Protein AF-A0A093XAK4-F1 (afdb_monomer_lite)

Sequence (159 aa):
VSFQQSARGSALQSGFQILASDLEFTTIYYQFSNESIVIDRSNSSAAARTTSGIDSYPESGRLRLFDVQEQCNQKYDGDGEIDHDNENKQIETLDLTIVVDNSVLEVFANSRFGVSTWVRPWYANSTEIRFFQNGDGEVTFRNIHVHDGLYDAYPARDR

Radius of gyration: 19.13 Å; chains: 1; bounding box: 37×38×57 Å

Organism: NCBI:txid1077442

InterPro domains:
  IPR013189 Glycosyl hydrolase family 32, C-terminal [PF08244] (6-148)
  IPR013320 Concanavalin A-like lectin/glucanase domain superfamily [SSF49899] (9-147)

pLDDT: mean 91.77, std 14.22, range [46.59, 98.88]

Secondary structure (DSSP, 8-state):
-EE-GGGGGS--EEEEEEEE-SS--EEEEEETTTTEEEEE-TTS-SGGGT-TT-----EEEE-PPPEEEGGGGS---S-----TT---EEEPP--EEEEEETTEEEEEETTTEEEEEE----STTTTEEEEEE-SSS-EE--S-----S---S-TTS--

Structure (mmCIF, N/CA/C/O backbone):
data_AF-A0A093XAK4-F1
#
_entry.id   AF-A0A093XAK4-F1
#
loop_
_atom_site.group_PDB
_atom_site.id
_atom_site.type_symbol
_atom_site.label_atom_id
_atom_site.label_alt_id
_atom_site.label_comp_id
_atom_site.label_asym_id
_atom_site.label_entity_id
_atom_site.label_seq_id
_atom_site.pdbx_PDB_ins_code
_atom_site.Cartn_x
_atom_site.Cartn_y
_atom_site.Cartn_z
_atom_site.occupancy
_atom_site.B_iso_or_equiv
_atom_site.auth_seq_id
_atom_site.auth_comp_id
_atom_site.auth_asym_id
_atom_site.auth_atom_id
_atom_site.pdbx_PDB_model_num
ATOM 1 N N . VAL A 1 1 ? -0.927 -3.887 11.839 1.00 92.56 1 VAL A N 1
ATOM 2 C CA . VAL A 1 1 ? -1.004 -2.445 12.174 1.00 92.56 1 VAL A CA 1
ATOM 3 C C . VAL A 1 1 ? -2.157 -2.239 13.141 1.00 92.56 1 VAL A C 1
ATOM 5 O O . VAL A 1 1 ? -3.244 -2.731 12.871 1.00 92.56 1 VAL A O 1
ATOM 8 N N . SER A 1 2 ? -1.926 -1.580 14.272 1.00 95.62 2 SER A N 1
ATOM 9 C CA . SER A 1 2 ? -2.959 -1.338 15.291 1.00 95.62 2 SER A CA 1
ATOM 10 C C . SER A 1 2 ? -3.171 0.162 15.489 1.00 95.62 2 SER A C 1
ATOM 12 O O . SER A 1 2 ? -2.224 0.941 15.368 1.00 95.62 2 SER A O 1
ATOM 14 N N . PHE A 1 3 ? -4.404 0.547 15.807 1.00 95.69 3 PHE A N 1
ATOM 15 C CA . PHE A 1 3 ? -4.848 1.936 15.903 1.00 95.69 3 PHE A CA 1
ATOM 16 C C . PHE A 1 3 ? -5.529 2.190 17.249 1.00 95.69 3 PHE A C 1
ATOM 18 O O . PHE A 1 3 ? -6.166 1.291 17.799 1.00 95.69 3 PHE A O 1
ATOM 25 N N . GLN A 1 4 ? -5.424 3.414 17.765 1.00 93.25 4 GLN A N 1
ATOM 26 C CA . GLN A 1 4 ? -6.197 3.846 18.933 1.00 93.25 4 GLN A CA 1
ATOM 27 C C . GLN A 1 4 ? -7.656 4.126 18.552 1.00 93.25 4 GLN A C 1
ATOM 29 O O . GLN A 1 4 ? -7.936 4.520 17.421 1.00 93.25 4 GLN A O 1
ATOM 34 N N . GLN A 1 5 ? -8.586 4.005 19.506 1.00 91.50 5 GLN A N 1
ATOM 35 C CA . GLN A 1 5 ? -10.018 4.245 19.260 1.00 91.50 5 GLN A CA 1
ATOM 36 C C . GLN A 1 5 ? -10.307 5.655 18.709 1.00 91.50 5 GLN A C 1
ATOM 38 O O . GLN A 1 5 ? -11.229 5.843 17.915 1.00 91.50 5 GLN A O 1
ATOM 43 N N . SER A 1 6 ? -9.478 6.636 19.080 1.00 91.94 6 SER A N 1
ATOM 44 C CA . SER A 1 6 ? -9.522 8.019 18.591 1.00 91.94 6 SER A CA 1
ATOM 45 C C . SER A 1 6 ? -9.366 8.144 17.068 1.00 91.94 6 SER A C 1
ATOM 47 O O . SER A 1 6 ? -9.826 9.130 16.497 1.00 91.94 6 SER A O 1
ATOM 49 N N . ALA A 1 7 ? -8.800 7.139 16.389 1.00 94.38 7 ALA A N 1
ATOM 50 C CA . ALA A 1 7 ? -8.613 7.146 14.940 1.00 94.38 7 ALA A CA 1
ATOM 51 C C . ALA A 1 7 ? -9.932 7.102 14.142 1.00 94.38 7 ALA A C 1
ATOM 53 O O . ALA A 1 7 ? -9.974 7.567 13.006 1.00 94.38 7 ALA A O 1
ATOM 54 N N . ARG A 1 8 ? -11.032 6.590 14.722 1.00 91.62 8 ARG A N 1
ATOM 55 C CA . ARG A 1 8 ? -12.334 6.398 14.039 1.00 91.62 8 ARG A CA 1
ATOM 56 C C . ARG A 1 8 ? -12.893 7.653 13.368 1.00 91.62 8 ARG A C 1
ATOM 58 O O . ARG A 1 8 ? -13.575 7.541 12.355 1.00 91.62 8 ARG A O 1
ATOM 65 N N . GLY A 1 9 ? -12.645 8.819 13.955 1.00 89.94 9 GLY A N 1
ATOM 66 C CA . GLY A 1 9 ? -13.136 10.109 13.466 1.00 89.94 9 GLY A CA 1
ATOM 67 C C . GLY A 1 9 ? -12.038 11.021 12.930 1.00 89.94 9 GLY A C 1
ATOM 68 O O . GLY A 1 9 ? -12.294 12.207 12.733 1.00 89.94 9 GLY A O 1
ATOM 69 N N . SER A 1 10 ? -10.821 10.506 12.756 1.00 94.25 10 SER A N 1
ATOM 70 C CA . SER A 1 10 ? -9.660 11.309 12.392 1.00 94.25 10 SER A CA 1
ATOM 71 C C . SER A 1 10 ? -9.351 11.218 10.890 1.00 94.25 10 SER A C 1
ATOM 73 O O . SER A 1 10 ? -9.931 10.419 10.148 1.00 94.25 10 SER A O 1
ATOM 75 N N . ALA A 1 11 ? -8.435 12.064 10.424 1.00 95.81 11 ALA A N 1
ATOM 76 C CA . ALA A 1 11 ? -7.891 12.024 9.072 1.00 95.81 11 ALA A CA 1
ATOM 77 C C . ALA A 1 11 ? -6.657 11.104 8.980 1.00 95.81 11 ALA A C 1
ATOM 79 O O . ALA A 1 11 ? -5.864 11.247 8.048 1.00 95.81 11 ALA A O 1
ATOM 80 N N . LEU A 1 12 ? -6.478 10.178 9.933 1.00 97.38 12 LEU A N 1
ATOM 81 C CA . LEU A 1 12 ? -5.304 9.317 10.033 1.00 97.38 12 LEU A CA 1
ATOM 82 C C . LEU A 1 12 ? -5.169 8.493 8.759 1.00 97.38 12 LEU A C 1
ATOM 84 O O . LEU A 1 12 ? -6.083 7.764 8.359 1.00 97.38 12 LEU A O 1
ATOM 88 N N . GLN A 1 13 ? -3.987 8.598 8.165 1.00 98.38 13 GLN A N 1
ATOM 89 C CA . GLN A 1 13 ? -3.533 7.756 7.077 1.00 98.38 13 GLN A CA 1
ATOM 90 C C . GLN A 1 13 ? -2.237 7.096 7.512 1.00 98.38 13 GLN A C 1
ATOM 92 O O . GLN A 1 13 ? -1.295 7.774 7.929 1.00 98.38 13 GLN A O 1
ATOM 97 N N . SER A 1 14 ? -2.184 5.770 7.429 1.00 98.62 14 SER A N 1
ATOM 98 C CA . SER A 1 14 ? -0.975 5.040 7.789 1.00 98.62 14 SER A CA 1
ATOM 99 C C . SER A 1 14 ? -0.805 3.744 7.013 1.00 98.62 14 SER A C 1
ATOM 101 O O . SER A 1 14 ? -1.774 3.051 6.700 1.00 98.62 14 SER A O 1
ATOM 103 N N . GLY A 1 15 ? 0.449 3.428 6.707 1.00 98.69 15 GLY A N 1
ATOM 104 C CA . GLY A 1 15 ? 0.855 2.234 5.987 1.00 98.69 15 GLY A CA 1
ATOM 105 C C . GLY A 1 15 ? 2.320 2.327 5.586 1.00 98.69 15 GLY A C 1
ATOM 106 O O . GLY A 1 15 ? 3.177 2.594 6.430 1.00 98.69 15 GLY A O 1
ATOM 107 N N . PHE A 1 16 ? 2.607 2.117 4.305 1.00 98.81 16 PHE A N 1
ATOM 108 C CA . PHE A 1 16 ? 3.964 2.012 3.781 1.00 98.81 16 PHE A CA 1
ATOM 109 C C . PHE A 1 16 ? 4.114 2.748 2.454 1.00 98.81 16 PHE A C 1
ATOM 111 O O . PHE A 1 16 ? 3.186 2.800 1.650 1.00 98.81 16 PHE A O 1
ATOM 118 N N . GLN A 1 17 ? 5.313 3.257 2.196 1.00 98.81 17 GLN A N 1
ATOM 119 C CA . GLN A 1 17 ? 5.766 3.536 0.840 1.00 98.81 17 GLN A CA 1
ATOM 120 C C . GLN A 1 17 ? 6.601 2.358 0.354 1.00 98.81 17 GLN A C 1
ATOM 122 O O . GLN A 1 17 ? 7.449 1.861 1.094 1.00 98.81 17 GLN A O 1
ATOM 127 N N . ILE A 1 18 ? 6.361 1.925 -0.876 1.00 98.75 18 ILE A N 1
ATOM 128 C CA . ILE A 1 18 ? 7.105 0.858 -1.548 1.00 98.75 18 ILE A CA 1
ATOM 129 C C . ILE A 1 18 ? 7.621 1.352 -2.894 1.00 98.75 18 ILE A C 1
ATOM 131 O O . ILE A 1 18 ? 7.141 2.370 -3.409 1.00 98.75 18 ILE A O 1
ATOM 135 N N . LEU A 1 19 ? 8.551 0.592 -3.478 1.00 98.50 19 LEU A N 1
ATOM 136 C CA . LEU A 1 19 ? 9.176 0.916 -4.763 1.00 98.50 19 LEU A CA 1
ATOM 137 C C . LEU A 1 19 ? 9.679 2.365 -4.762 1.00 98.50 19 LEU A C 1
ATOM 139 O O . LEU A 1 19 ? 9.433 3.134 -5.690 1.00 98.50 19 LEU A O 1
ATOM 143 N N . ALA A 1 20 ? 10.278 2.757 -3.635 1.00 98.69 20 ALA A N 1
ATOM 144 C CA . ALA A 1 20 ? 10.608 4.137 -3.358 1.00 98.69 20 ALA A CA 1
ATOM 145 C C . ALA A 1 20 ? 12.064 4.449 -3.719 1.00 98.69 20 ALA A C 1
ATOM 147 O O . ALA A 1 20 ? 12.961 3.622 -3.574 1.00 98.69 20 ALA A O 1
ATOM 148 N N . SER A 1 21 ? 12.275 5.673 -4.176 1.00 98.44 21 SER A N 1
ATOM 149 C CA . SER A 1 21 ? 13.555 6.350 -4.337 1.00 98.44 21 SER A CA 1
ATOM 150 C C . SER A 1 21 ? 13.342 7.842 -4.046 1.00 98.44 21 SER A C 1
ATOM 152 O O . SER A 1 21 ? 12.338 8.236 -3.440 1.00 98.44 21 SER A O 1
ATOM 154 N N . ASP A 1 22 ? 14.274 8.697 -4.460 1.00 97.56 22 ASP A N 1
ATOM 155 C CA . ASP A 1 22 ? 14.081 10.151 -4.423 1.00 97.56 22 ASP A CA 1
ATOM 156 C C . ASP A 1 22 ? 13.064 10.638 -5.468 1.00 97.56 22 ASP A C 1
ATOM 158 O O . ASP A 1 22 ? 12.491 11.719 -5.327 1.00 97.56 22 ASP A O 1
ATOM 162 N N . LEU A 1 23 ? 12.849 9.866 -6.541 1.00 97.81 23 LEU A N 1
ATOM 163 C CA . LEU A 1 23 ? 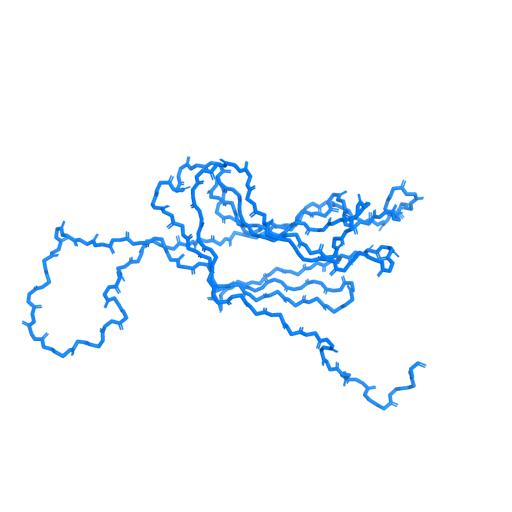12.084 10.302 -7.715 1.00 97.81 23 LEU A CA 1
ATOM 164 C C . LEU A 1 23 ? 10.755 9.572 -7.900 1.00 97.81 23 LEU A C 1
ATOM 166 O O . LEU A 1 23 ? 9.908 10.069 -8.644 1.00 97.81 23 LEU A O 1
ATOM 170 N N . GLU A 1 24 ? 10.584 8.413 -7.269 1.00 98.56 24 GLU A N 1
ATOM 171 C CA . GLU A 1 24 ? 9.398 7.565 -7.393 1.00 98.56 24 GLU A CA 1
ATOM 172 C C . GLU A 1 24 ? 9.041 6.968 -6.033 1.00 98.56 24 GLU A C 1
ATOM 174 O O . GLU A 1 24 ? 9.917 6.745 -5.203 1.00 98.56 24 GLU A O 1
ATOM 179 N N . PHE A 1 25 ? 7.757 6.728 -5.795 1.00 98.75 25 PHE A N 1
ATOM 180 C CA . PHE A 1 25 ? 7.259 5.896 -4.700 1.00 98.75 25 PHE A CA 1
ATOM 181 C C . PHE A 1 25 ? 5.782 5.575 -4.928 1.00 98.75 25 PHE A C 1
ATOM 183 O O . PHE A 1 25 ? 5.043 6.361 -5.519 1.00 98.75 25 PHE A O 1
ATOM 190 N N . THR A 1 26 ? 5.330 4.442 -4.398 1.00 98.88 26 THR A N 1
ATOM 191 C CA . THR A 1 26 ? 3.902 4.114 -4.286 1.00 98.88 26 THR A CA 1
ATOM 192 C C . THR A 1 26 ? 3.525 4.089 -2.815 1.00 98.88 26 THR A C 1
ATOM 194 O O . THR A 1 26 ? 4.189 3.403 -2.040 1.00 98.88 26 THR A O 1
ATOM 197 N N . THR A 1 27 ? 2.470 4.800 -2.417 1.00 98.88 27 THR A N 1
ATOM 198 C CA . THR A 1 27 ? 2.027 4.806 -1.012 1.00 98.88 27 THR A CA 1
ATOM 199 C C . THR A 1 27 ? 0.807 3.908 -0.852 1.00 98.88 27 THR A C 1
ATOM 201 O O . THR A 1 27 ? -0.216 4.131 -1.493 1.00 98.88 27 THR A O 1
ATOM 204 N N . ILE A 1 28 ? 0.902 2.910 0.022 1.00 98.88 28 ILE A N 1
ATOM 205 C CA . ILE A 1 28 ? -0.191 2.013 0.400 1.00 98.88 28 ILE A CA 1
ATOM 206 C C . ILE A 1 28 ? -0.574 2.348 1.834 1.00 98.88 28 ILE A C 1
ATOM 208 O O . ILE A 1 28 ? 0.254 2.216 2.735 1.00 98.88 28 ILE A O 1
ATOM 212 N N . TYR A 1 29 ? -1.808 2.779 2.071 1.00 98.81 29 TYR A N 1
ATOM 213 C CA . TYR A 1 29 ? -2.237 3.181 3.408 1.00 98.81 29 TYR A CA 1
ATOM 214 C C . TYR A 1 29 ? -3.705 2.880 3.670 1.00 98.81 29 TYR A C 1
ATOM 216 O O . TYR A 1 29 ? -4.532 2.840 2.762 1.00 98.81 29 TYR A O 1
ATOM 224 N N . TYR A 1 30 ? -4.028 2.684 4.942 1.00 98.75 30 TYR A N 1
ATOM 225 C CA . TYR A 1 30 ? -5.399 2.681 5.423 1.00 98.75 30 TYR A CA 1
ATOM 226 C C . TYR A 1 30 ? -5.802 4.098 5.822 1.00 98.75 30 TYR A C 1
ATOM 228 O O . TYR A 1 30 ? -4.999 4.807 6.434 1.00 98.75 30 TYR A O 1
ATOM 236 N N . GLN A 1 31 ? -7.035 4.497 5.510 1.00 97.81 31 GLN A N 1
ATOM 237 C CA . GLN A 1 31 ? -7.604 5.768 5.950 1.00 97.81 31 GLN A CA 1
ATOM 238 C C . GLN A 1 31 ? -8.972 5.583 6.611 1.00 97.81 31 GLN A C 1
ATOM 240 O O . GLN A 1 31 ? -9.855 4.904 6.079 1.00 97.81 31 GLN A O 1
ATOM 245 N N . PHE A 1 32 ? -9.160 6.215 7.772 1.00 97.00 32 PHE A N 1
ATOM 246 C CA . PHE A 1 32 ? -1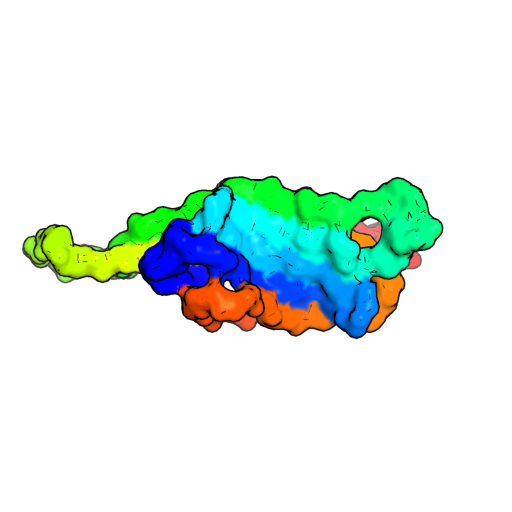0.400 6.094 8.545 1.00 97.00 32 PHE A CA 1
ATOM 247 C C . PHE A 1 32 ? -11.556 6.919 7.976 1.00 97.00 32 PHE A C 1
ATOM 249 O O . PHE A 1 32 ? -12.699 6.475 8.048 1.00 97.00 32 PHE A O 1
ATOM 256 N N . SER A 1 33 ? -11.268 8.059 7.343 1.00 95.50 33 SER A N 1
ATOM 257 C CA . SER A 1 33 ? -12.274 9.005 6.831 1.00 95.50 33 SER A CA 1
ATOM 258 C C . SER A 1 33 ? -13.312 8.383 5.887 1.00 95.50 33 SER A C 1
ATOM 260 O O . SER A 1 33 ? -14.449 8.850 5.826 1.00 95.50 33 SER A O 1
ATOM 262 N N . ASN A 1 34 ? -12.948 7.323 5.160 1.00 96.62 34 AS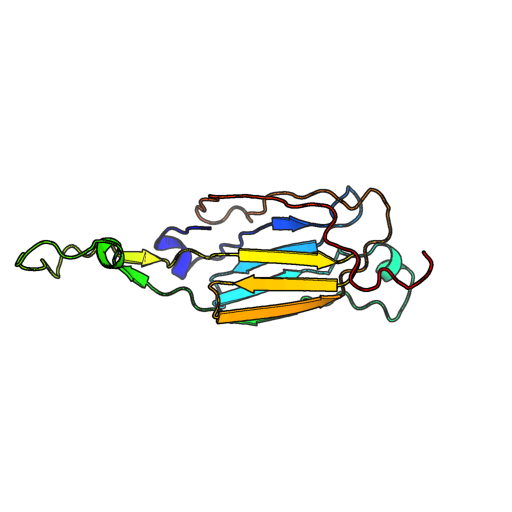N A N 1
ATOM 263 C CA . ASN A 1 34 ? -13.867 6.549 4.325 1.00 96.62 34 ASN A CA 1
ATOM 264 C C . ASN A 1 34 ? -13.646 5.027 4.422 1.00 96.62 34 ASN A C 1
ATOM 266 O O . ASN A 1 34 ? -14.055 4.298 3.514 1.00 96.62 34 ASN A O 1
ATOM 270 N N . GLU A 1 35 ? -12.991 4.569 5.494 1.00 98.12 35 GLU A N 1
ATOM 271 C CA . GLU A 1 35 ? -12.739 3.153 5.801 1.00 98.12 35 GLU A CA 1
ATOM 272 C C . GLU A 1 35 ? -12.188 2.367 4.600 1.00 98.12 35 GLU A C 1
ATOM 274 O O . GLU A 1 35 ? -12.819 1.427 4.112 1.00 98.12 35 GLU A O 1
ATOM 279 N N . SER A 1 36 ? -11.046 2.797 4.057 1.00 98.50 36 SER A N 1
ATOM 280 C CA . SER A 1 36 ? -10.485 2.219 2.829 1.00 98.50 36 SER A CA 1
ATOM 281 C C . SER A 1 36 ? -8.985 1.973 2.915 1.00 98.50 36 SER A C 1
ATOM 283 O O . SER A 1 36 ? -8.250 2.748 3.526 1.00 98.50 36 SER A O 1
ATOM 285 N N . ILE A 1 37 ? -8.534 0.921 2.230 1.00 98.81 37 ILE A N 1
ATOM 286 C CA . ILE A 1 37 ? -7.140 0.775 1.807 1.00 98.81 37 ILE A CA 1
ATOM 287 C C . ILE A 1 37 ? -6.992 1.507 0.475 1.00 98.81 37 ILE A C 1
ATOM 289 O O . ILE A 1 37 ? -7.783 1.288 -0.446 1.00 98.81 37 ILE A O 1
ATOM 293 N N . VAL A 1 38 ? -5.991 2.377 0.390 1.00 98.88 38 VAL A N 1
ATOM 294 C CA . VAL A 1 38 ? -5.682 3.209 -0.774 1.00 98.88 38 VAL A CA 1
ATOM 295 C C . VAL A 1 38 ? -4.278 2.883 -1.267 1.00 98.88 38 VAL A C 1
ATOM 297 O O . VAL A 1 38 ? -3.346 2.764 -0.473 1.00 98.88 38 VAL A O 1
ATOM 300 N N . ILE A 1 39 ? -4.138 2.767 -2.585 1.00 98.88 39 ILE A N 1
ATOM 301 C CA . ILE A 1 39 ? -2.867 2.695 -3.299 1.00 98.88 39 ILE A CA 1
ATOM 302 C C . ILE A 1 39 ? -2.732 3.997 -4.091 1.00 98.88 39 ILE A C 1
ATOM 304 O O . ILE A 1 39 ? -3.326 4.156 -5.160 1.00 98.88 39 ILE A O 1
ATOM 308 N N . ASP A 1 40 ? -1.966 4.944 -3.557 1.00 98.81 40 ASP A N 1
ATOM 309 C CA . ASP A 1 40 ? -1.638 6.187 -4.248 1.00 98.81 40 ASP A CA 1
ATOM 310 C C . ASP A 1 40 ? -0.482 5.952 -5.219 1.00 98.81 40 ASP A C 1
ATOM 312 O O . ASP A 1 40 ? 0.650 5.654 -4.813 1.00 98.81 40 ASP A O 1
ATOM 316 N N . ARG A 1 41 ? -0.805 6.093 -6.510 1.00 98.62 41 ARG A N 1
ATOM 317 C CA . ARG A 1 41 ? 0.110 5.881 -7.631 1.00 98.62 41 ARG A CA 1
ATOM 318 C C . ARG A 1 41 ? 0.573 7.162 -8.315 1.00 98.62 41 ARG A C 1
ATOM 320 O O . ARG A 1 41 ? 1.250 7.099 -9.342 1.00 98.62 41 ARG A O 1
ATOM 327 N N . SER A 1 42 ? 0.248 8.322 -7.747 1.00 98.25 42 SER A N 1
ATOM 328 C CA . SER A 1 42 ? 0.561 9.630 -8.334 1.00 98.25 42 SER A CA 1
ATOM 329 C C . SER A 1 42 ? 2.058 9.849 -8.576 1.00 98.25 42 SER A C 1
ATOM 331 O O . SER A 1 42 ? 2.422 10.577 -9.499 1.00 98.25 42 SER A O 1
ATOM 333 N N . ASN A 1 43 ? 2.921 9.179 -7.803 1.00 98.25 43 ASN A N 1
ATOM 334 C CA . ASN A 1 43 ? 4.373 9.222 -7.962 1.00 98.25 43 ASN A CA 1
ATOM 335 C C . ASN A 1 43 ? 5.015 7.845 -8.223 1.00 98.25 43 ASN A C 1
ATOM 337 O O . ASN A 1 43 ? 6.224 7.692 -8.070 1.00 98.25 43 ASN A O 1
ATOM 341 N N . SER A 1 44 ? 4.236 6.837 -8.637 1.00 98.25 44 SER A N 1
ATOM 342 C CA . SER A 1 44 ? 4.750 5.472 -8.847 1.00 98.25 44 SER A CA 1
ATOM 343 C C . SER A 1 44 ? 5.692 5.334 -10.041 1.00 98.25 44 SER A C 1
ATOM 345 O O . SER A 1 44 ? 6.423 4.352 -10.109 1.00 98.25 44 SER A O 1
ATOM 347 N N . SER A 1 45 ? 5.629 6.245 -11.019 1.00 98.44 45 SER A N 1
ATOM 348 C CA . SER A 1 45 ? 6.363 6.108 -12.280 1.00 98.44 45 SER A CA 1
ATOM 349 C C . SER A 1 45 ? 6.829 7.451 -12.832 1.00 98.44 45 SER A C 1
ATOM 351 O O . SER A 1 45 ? 6.031 8.306 -13.220 1.00 98.44 45 SER A O 1
ATOM 353 N N . ALA A 1 46 ? 8.139 7.621 -12.965 1.00 98.06 46 ALA A N 1
ATOM 354 C CA . ALA A 1 46 ? 8.743 8.733 -13.677 1.00 98.06 46 ALA A CA 1
ATOM 355 C C . ALA A 1 46 ? 8.381 8.704 -15.168 1.00 98.06 46 ALA A C 1
ATOM 357 O O . ALA A 1 46 ? 8.186 9.763 -15.765 1.00 98.06 46 ALA A O 1
ATOM 358 N N . ALA A 1 47 ? 8.207 7.512 -15.748 1.00 97.94 47 ALA A N 1
ATOM 359 C CA . ALA A 1 47 ? 7.809 7.348 -17.144 1.00 97.94 47 ALA A CA 1
ATOM 360 C C . ALA A 1 47 ? 6.387 7.869 -17.422 1.00 97.94 47 ALA A C 1
ATOM 362 O O . ALA A 1 47 ? 6.126 8.355 -18.523 1.00 97.94 47 ALA A O 1
ATOM 363 N N . ALA A 1 48 ? 5.484 7.853 -16.433 1.00 97.69 48 ALA A N 1
ATOM 364 C CA . ALA A 1 48 ? 4.133 8.404 -16.585 1.00 97.69 48 ALA A CA 1
ATOM 365 C C . ALA A 1 48 ? 4.125 9.916 -16.874 1.00 97.69 48 ALA A C 1
ATOM 367 O O . ALA A 1 48 ? 3.207 10.420 -17.516 1.00 97.69 48 ALA A O 1
ATOM 368 N N . ARG A 1 49 ? 5.177 10.646 -16.471 1.00 95.56 49 ARG A N 1
ATOM 369 C CA . ARG A 1 49 ? 5.318 12.087 -16.748 1.00 95.56 49 ARG A CA 1
ATOM 370 C C . ARG A 1 49 ? 5.603 12.394 -18.217 1.00 95.56 49 ARG A C 1
ATOM 372 O O . ARG A 1 49 ? 5.358 13.511 -18.663 1.00 95.56 49 ARG A O 1
ATOM 379 N N . THR A 1 50 ? 6.153 11.434 -18.954 1.00 97.25 50 THR A N 1
ATOM 380 C CA . THR A 1 50 ? 6.604 11.618 -20.342 1.00 97.25 50 THR A CA 1
ATOM 381 C C . THR A 1 50 ? 5.864 10.729 -21.336 1.00 97.25 50 THR A C 1
ATOM 383 O O . THR A 1 50 ? 5.975 10.947 -22.540 1.00 97.25 50 THR A O 1
ATOM 386 N N . THR A 1 51 ? 5.095 9.751 -20.852 1.00 97.94 51 THR A N 1
ATOM 387 C CA . THR A 1 51 ? 4.448 8.729 -21.677 1.00 97.94 51 THR A CA 1
ATOM 388 C C . THR A 1 51 ? 2.962 8.645 -21.355 1.00 97.94 51 THR A C 1
ATOM 390 O O . THR A 1 51 ? 2.559 8.186 -20.287 1.00 97.94 51 THR A O 1
ATOM 393 N N . SER A 1 52 ? 2.124 9.049 -22.309 1.00 96.50 52 SER A N 1
ATOM 394 C CA . SER A 1 52 ? 0.673 8.873 -22.218 1.00 96.50 52 SER A CA 1
ATOM 395 C C . SER A 1 52 ? 0.286 7.390 -22.157 1.00 96.50 52 SER A C 1
ATOM 397 O O . SER A 1 52 ? 0.931 6.561 -22.797 1.00 96.50 52 SER A O 1
ATOM 399 N N . GLY A 1 53 ? -0.802 7.058 -21.459 1.00 95.81 53 GLY A N 1
ATOM 400 C CA . GLY A 1 53 ? -1.289 5.676 -21.318 1.00 95.81 53 GLY A CA 1
ATOM 401 C C . GLY A 1 53 ? -0.704 4.911 -20.125 1.00 95.81 53 GLY A C 1
ATOM 402 O O . GLY A 1 53 ? -1.119 3.781 -19.860 1.00 95.81 53 GLY A O 1
ATOM 403 N N . ILE A 1 54 ? 0.218 5.518 -19.373 1.00 97.44 54 ILE A N 1
ATOM 404 C CA . ILE A 1 54 ? 0.597 5.036 -18.043 1.00 97.44 54 ILE A CA 1
ATOM 405 C C . ILE A 1 54 ? -0.316 5.718 -17.030 1.00 97.44 54 ILE A C 1
ATOM 407 O O . ILE A 1 54 ? -0.138 6.886 -16.701 1.00 97.44 54 ILE A O 1
ATOM 411 N N . ASP A 1 55 ? -1.325 4.979 -16.585 1.00 96.88 55 ASP A N 1
ATOM 412 C CA . ASP A 1 55 ? -2.247 5.433 -15.555 1.00 96.88 55 ASP A CA 1
ATOM 413 C C . ASP A 1 55 ? -1.538 5.609 -14.199 1.00 96.88 55 ASP A C 1
ATOM 415 O O . ASP A 1 55 ? -0.713 4.781 -13.804 1.00 96.88 55 ASP A O 1
ATOM 419 N N . SER A 1 56 ? -1.883 6.689 -13.501 1.00 97.25 56 SER A N 1
ATOM 420 C CA . SER A 1 56 ? -1.376 7.065 -12.180 1.00 97.25 56 SER A CA 1
ATOM 421 C C . SER A 1 56 ? -2.499 7.432 -11.201 1.00 97.25 56 SER A C 1
ATOM 423 O O . SER A 1 56 ? -2.223 8.009 -10.147 1.00 97.25 56 SER A O 1
ATOM 425 N N . TYR A 1 57 ? -3.768 7.157 -11.538 1.00 97.94 57 TYR A N 1
ATOM 426 C CA . TYR A 1 57 ? -4.884 7.414 -10.631 1.00 97.94 57 TYR A CA 1
ATOM 427 C C . TYR A 1 57 ? -4.805 6.501 -9.392 1.00 97.94 57 TYR A C 1
ATOM 429 O O . TYR A 1 57 ? -4.413 5.332 -9.507 1.00 97.94 57 TYR A O 1
ATOM 437 N N . PRO A 1 58 ? -5.168 7.008 -8.198 1.00 98.19 58 PRO A N 1
ATOM 438 C CA . PRO A 1 58 ? -5.234 6.185 -6.999 1.00 98.19 58 PRO A CA 1
ATOM 439 C C . PRO A 1 58 ? -6.252 5.056 -7.143 1.00 98.19 58 PRO A C 1
ATOM 441 O O . PRO A 1 58 ? -7.341 5.259 -7.676 1.00 98.19 58 PRO A O 1
ATOM 444 N N . GLU A 1 59 ? -5.916 3.896 -6.593 1.00 98.62 59 GLU A N 1
ATOM 445 C CA . GLU A 1 59 ? -6.834 2.765 -6.460 1.00 98.62 59 GLU A CA 1
ATOM 446 C C . GLU A 1 59 ? -7.264 2.631 -5.004 1.00 98.62 59 GLU A C 1
ATOM 448 O O . GLU A 1 59 ? -6.496 2.938 -4.090 1.00 98.62 59 GLU A O 1
ATOM 453 N N . SER A 1 60 ? -8.489 2.176 -4.755 1.00 98.44 60 SER A N 1
ATOM 454 C CA . SER A 1 60 ? -8.945 1.972 -3.380 1.00 98.44 60 SER A CA 1
ATOM 455 C C . SER A 1 60 ? -10.031 0.916 -3.263 1.00 98.44 60 SER A C 1
ATOM 457 O O . SER A 1 60 ? -10.803 0.681 -4.190 1.00 98.44 60 SER A O 1
ATOM 459 N N . GLY A 1 61 ? -10.111 0.309 -2.083 1.00 98.56 61 GLY A N 1
ATOM 460 C CA . GLY A 1 61 ? -11.194 -0.588 -1.711 1.00 98.56 61 GLY A CA 1
ATOM 461 C C . GLY A 1 61 ? -11.585 -0.387 -0.253 1.00 98.56 61 GLY A C 1
ATOM 462 O O . GLY A 1 61 ? -10.731 -0.161 0.607 1.00 98.56 61 GLY A O 1
ATOM 463 N N . ARG A 1 62 ? -12.890 -0.467 0.027 1.00 98.56 62 ARG A N 1
ATOM 464 C CA . ARG A 1 62 ? -13.414 -0.304 1.385 1.00 98.56 62 ARG A CA 1
ATOM 465 C C . ARG A 1 62 ? -13.124 -1.536 2.231 1.00 98.56 62 ARG A C 1
ATOM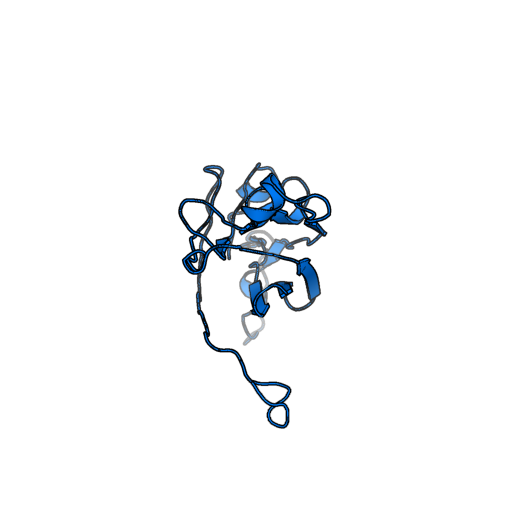 467 O O . ARG A 1 62 ? -13.446 -2.654 1.837 1.00 98.56 62 ARG A O 1
ATOM 474 N N . LEU A 1 63 ? -12.594 -1.304 3.423 1.00 98.50 63 LEU A N 1
ATOM 475 C CA . LEU A 1 63 ? -12.367 -2.306 4.449 1.00 98.50 63 LEU A CA 1
ATOM 476 C C . LEU A 1 63 ? -12.730 -1.690 5.794 1.00 98.50 63 LEU A C 1
ATOM 478 O O . LEU A 1 63 ? -12.036 -0.810 6.286 1.00 98.50 63 LEU A O 1
ATOM 482 N N . ARG A 1 64 ? -13.796 -2.182 6.422 1.00 98.06 64 ARG A N 1
ATOM 483 C CA . ARG A 1 64 ? -14.074 -1.840 7.816 1.00 98.06 64 ARG A CA 1
ATOM 484 C C . ARG A 1 64 ? -13.217 -2.708 8.733 1.00 98.06 64 ARG A C 1
ATOM 486 O O . ARG A 1 64 ? -13.260 -3.938 8.646 1.00 98.06 64 ARG A O 1
ATOM 493 N N . LEU A 1 65 ? -12.487 -2.053 9.628 1.00 97.69 65 LEU A N 1
ATOM 494 C CA . LEU A 1 65 ? -11.906 -2.662 10.826 1.00 97.69 65 LEU A CA 1
ATOM 495 C C . LEU A 1 65 ? -12.949 -2.565 11.935 1.00 97.69 65 LEU A C 1
ATOM 497 O O . LEU A 1 65 ? -13.437 -1.466 12.188 1.00 97.69 65 LEU A O 1
ATOM 501 N N . PHE A 1 66 ? -13.350 -3.659 12.570 1.00 95.81 66 PHE A N 1
ATOM 502 C CA . PHE A 1 66 ? -14.411 -3.618 13.590 1.00 95.81 66 PHE A CA 1
ATOM 503 C C . PHE A 1 66 ? -13.875 -3.199 14.962 1.00 95.81 66 PHE A C 1
ATOM 505 O O . PHE A 1 66 ? -12.669 -3.202 15.175 1.00 95.81 66 PHE A O 1
ATOM 512 N N . ASP A 1 67 ? -14.747 -2.793 15.883 1.00 93.00 67 ASP A N 1
ATOM 513 C CA . ASP A 1 67 ? -14.375 -2.741 17.299 1.00 93.00 67 ASP A CA 1
ATOM 514 C C . ASP A 1 67 ? -14.512 -4.164 17.852 1.00 93.00 67 ASP A C 1
ATOM 516 O O . ASP A 1 67 ? -15.577 -4.773 17.742 1.00 93.00 67 ASP A O 1
ATOM 520 N N . VAL A 1 68 ? -13.426 -4.713 18.393 1.00 89.94 68 VAL A N 1
ATOM 521 C CA . VAL A 1 68 ? -13.354 -6.091 18.893 1.00 89.94 68 VAL A CA 1
ATOM 522 C C . VAL A 1 68 ? -12.936 -6.101 20.358 1.00 89.94 68 VAL A C 1
ATOM 524 O O . VAL A 1 68 ? -12.165 -5.252 20.809 1.00 89.94 68 VAL A O 1
ATOM 527 N N . GLN A 1 69 ? -13.444 -7.071 21.113 1.00 83.69 69 GLN A N 1
ATOM 528 C CA . GLN A 1 69 ? -13.029 -7.297 22.493 1.00 83.69 69 GLN A CA 1
ATOM 529 C C . GLN A 1 69 ? -11.668 -7.990 22.527 1.00 83.69 69 GLN A C 1
ATOM 531 O O . GLN A 1 69 ? -11.438 -8.980 21.833 1.00 83.69 69 GLN A O 1
ATOM 536 N N . GLU A 1 70 ? -10.770 -7.503 23.380 1.00 63.47 70 GLU A N 1
ATOM 537 C CA . GLU A 1 70 ? -9.448 -8.104 23.597 1.00 63.47 70 GLU A CA 1
ATOM 538 C C . GLU A 1 70 ? -9.518 -9.576 24.061 1.00 63.47 70 GLU A C 1
ATOM 540 O O . GLU A 1 70 ? -8.647 -10.381 23.729 1.00 63.47 70 GLU A O 1
ATOM 545 N N . GLN A 1 71 ? -10.604 -9.959 24.740 1.00 58.16 71 GLN A N 1
ATOM 546 C CA . GLN A 1 71 ? -10.801 -11.292 25.319 1.00 58.16 71 GLN A CA 1
ATOM 547 C C . GLN A 1 71 ? -11.278 -12.373 24.335 1.00 58.16 71 GLN A C 1
ATOM 549 O O . GLN A 1 71 ? -11.242 -13.548 24.686 1.00 58.16 71 GLN A O 1
ATOM 554 N N . CYS A 1 72 ? -11.630 -12.052 23.083 1.00 54.28 72 CYS A N 1
ATOM 555 C CA . CYS A 1 72 ? -11.999 -13.085 22.097 1.00 54.28 72 CYS A CA 1
ATOM 556 C C . CYS A 1 72 ? -10.825 -14.009 21.698 1.00 54.28 72 CYS A C 1
ATOM 558 O O . CYS A 1 72 ? -11.035 -15.010 21.017 1.00 54.28 72 CYS A O 1
ATOM 560 N N . ASN A 1 73 ? -9.601 -13.692 22.139 1.00 47.09 73 ASN A N 1
ATOM 561 C CA . ASN A 1 73 ? -8.403 -14.518 21.967 1.00 47.09 73 ASN A CA 1
ATOM 562 C C . ASN A 1 73 ? -8.036 -15.349 23.213 1.00 47.09 73 ASN A C 1
ATOM 564 O O . ASN A 1 73 ? -7.068 -16.110 23.168 1.00 47.09 73 ASN A O 1
ATOM 568 N N . GLN A 1 74 ? -8.767 -15.222 24.326 1.00 48.97 74 GLN A N 1
ATOM 569 C CA . GLN A 1 74 ? -8.557 -16.059 25.508 1.00 48.97 74 GLN A CA 1
ATOM 570 C C . GLN A 1 74 ? -9.429 -17.315 25.401 1.00 48.97 74 GLN A C 1
ATOM 572 O O . GLN A 1 74 ? -10.649 -17.239 25.278 1.00 48.97 74 GLN A O 1
ATOM 577 N N . LYS A 1 75 ? -8.800 -18.498 25.437 1.00 46.59 75 LYS A N 1
ATOM 578 C CA . LYS A 1 75 ? -9.520 -19.749 25.707 1.00 46.59 75 LYS A CA 1
ATOM 579 C C . LYS A 1 75 ? -10.211 -19.592 27.061 1.00 46.59 75 LYS A C 1
ATOM 581 O O . LYS A 1 75 ? -9.534 -19.379 28.062 1.00 46.59 75 LYS A O 1
ATOM 586 N N . TYR A 1 76 ? -11.537 -19.676 27.069 1.00 51.34 76 TYR A N 1
ATOM 587 C CA . TYR A 1 76 ? -12.330 -19.714 28.292 1.00 51.34 76 TYR A CA 1
ATOM 588 C C . TYR A 1 76 ? -12.003 -20.993 29.073 1.00 51.34 76 TYR A C 1
ATOM 590 O O . TYR A 1 76 ? -12.562 -22.051 28.796 1.00 51.34 76 TYR A O 1
ATOM 598 N N . ASP A 1 77 ? -11.107 -20.882 30.049 1.00 54.03 77 ASP A N 1
ATOM 599 C CA . ASP A 1 77 ? -10.946 -21.853 31.129 1.00 54.03 77 ASP A CA 1
ATOM 600 C C . ASP A 1 77 ? -11.706 -21.320 32.360 1.00 54.03 77 ASP A C 1
ATOM 602 O O . ASP A 1 77 ? -11.102 -20.875 33.333 1.00 54.03 77 ASP A O 1
ATOM 606 N N . GLY A 1 78 ? -13.044 -21.307 32.308 1.00 54.75 78 GLY A N 1
ATOM 607 C CA . GLY A 1 78 ? -13.871 -21.149 33.511 1.00 54.75 78 GLY A CA 1
ATOM 608 C C . GLY A 1 78 ? -15.040 -20.162 33.448 1.00 54.75 78 GLY A C 1
ATOM 609 O O . GLY A 1 78 ? -15.076 -19.210 32.672 1.00 54.75 78 GLY A O 1
ATOM 610 N N . ASP A 1 79 ? -15.985 -20.439 34.341 1.00 55.00 79 ASP A N 1
ATOM 611 C CA . ASP A 1 79 ? -17.358 -19.942 34.486 1.00 55.00 79 ASP A CA 1
ATOM 612 C C . ASP A 1 79 ? -17.431 -18.508 35.064 1.00 55.00 79 ASP A C 1
ATOM 614 O O . ASP A 1 79 ? -18.262 -18.198 35.919 1.00 55.00 79 ASP A O 1
ATOM 618 N N . GLY A 1 80 ? -16.511 -17.634 34.653 1.00 53.16 80 GLY A N 1
ATOM 619 C CA . GLY A 1 80 ? -16.429 -16.257 35.136 1.00 53.16 80 GLY A CA 1
ATOM 620 C C . GLY A 1 80 ? -17.496 -15.357 34.512 1.00 53.16 80 GLY A C 1
ATOM 621 O O . GLY A 1 80 ? -17.589 -15.253 33.291 1.00 53.16 80 GLY A O 1
ATOM 622 N N . GLU A 1 81 ? -18.282 -14.693 35.359 1.00 53.56 81 GLU A N 1
ATOM 623 C CA . GLU A 1 81 ? -19.236 -13.644 34.990 1.00 53.56 81 GLU A CA 1
ATOM 624 C C . GLU A 1 81 ? -18.515 -12.524 34.215 1.00 53.56 81 GLU A C 1
ATOM 626 O O . GLU A 1 81 ? -17.565 -11.917 34.713 1.00 53.56 81 GLU A O 1
ATOM 631 N N . ILE A 1 82 ? -18.926 -12.299 32.963 1.00 58.53 82 ILE A N 1
ATOM 632 C CA . ILE A 1 82 ? -18.352 -11.270 32.091 1.00 58.53 82 ILE A CA 1
ATOM 633 C C . ILE A 1 82 ? -18.944 -9.922 32.512 1.00 58.53 82 ILE A C 1
ATOM 635 O O . ILE A 1 82 ? -20.127 -9.664 32.299 1.00 58.53 82 ILE A O 1
ATOM 639 N N . ASP A 1 83 ? -18.116 -9.067 33.109 1.00 51.28 83 ASP A N 1
ATOM 640 C CA . ASP A 1 83 ? -18.461 -7.681 33.428 1.00 51.28 83 ASP A CA 1
ATOM 641 C C . ASP A 1 83 ? -18.607 -6.876 32.118 1.00 51.28 83 ASP A C 1
ATOM 643 O O . ASP A 1 83 ? -17.620 -6.504 31.479 1.00 51.28 83 ASP A O 1
ATOM 647 N N . HIS A 1 84 ? -19.850 -6.669 31.672 1.00 53.94 84 HIS A N 1
ATOM 648 C CA . HIS A 1 84 ? -20.196 -6.048 30.382 1.00 53.94 84 HIS A CA 1
ATOM 649 C C . HIS A 1 84 ? -19.880 -4.543 30.289 1.00 53.94 84 HIS A C 1
ATOM 651 O O . HIS A 1 84 ? -19.963 -3.972 29.201 1.00 53.94 84 HIS A O 1
ATOM 657 N N . ASP A 1 85 ? -19.5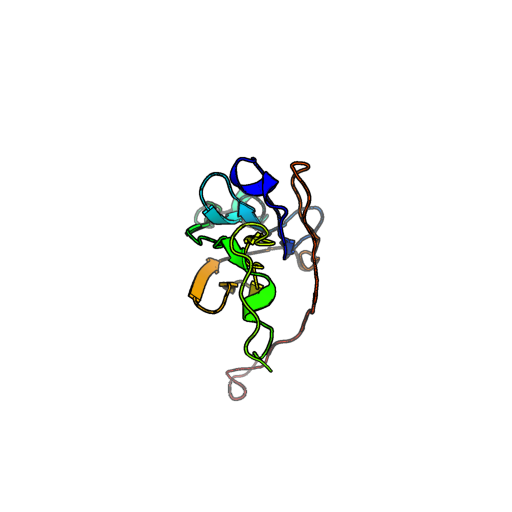05 -3.895 31.396 1.00 54.81 85 ASP A N 1
ATOM 658 C CA . ASP A 1 85 ? -19.320 -2.439 31.455 1.00 54.81 85 ASP A CA 1
ATOM 659 C C . ASP A 1 85 ? -17.846 -1.993 31.331 1.00 54.81 85 ASP A C 1
ATOM 661 O O . ASP A 1 85 ? -17.577 -0.813 31.108 1.00 54.81 85 ASP A O 1
ATOM 665 N N . ASN A 1 86 ? -16.886 -2.928 31.389 1.00 51.16 86 ASN A N 1
ATOM 666 C CA . ASN A 1 86 ? -15.439 -2.678 31.266 1.00 51.16 86 ASN A CA 1
ATOM 667 C C . ASN A 1 86 ? -14.832 -3.351 30.021 1.00 51.16 86 ASN A C 1
ATOM 669 O O . ASN A 1 86 ? -13.755 -3.951 30.059 1.00 51.16 86 ASN A O 1
ATOM 673 N N . GLU A 1 87 ? -15.533 -3.289 28.889 1.00 58.78 87 GLU A N 1
ATOM 674 C CA . GLU A 1 87 ? -15.047 -3.883 27.646 1.00 58.78 87 GLU A CA 1
ATOM 675 C C . GLU A 1 87 ? -13.873 -3.054 27.096 1.00 58.78 87 GLU A C 1
ATOM 677 O O . GLU A 1 87 ? -14.080 -2.003 26.486 1.00 58.78 87 GLU A O 1
ATOM 682 N N . ASN A 1 88 ? -12.636 -3.542 27.270 1.00 65.94 88 ASN A N 1
ATOM 683 C CA . ASN A 1 88 ? -11.465 -3.088 26.509 1.00 65.94 88 ASN A CA 1
ATOM 684 C C . ASN A 1 88 ? -11.699 -3.373 25.014 1.00 65.94 88 ASN A C 1
ATOM 686 O O . ASN A 1 88 ? -11.274 -4.394 24.463 1.00 65.94 88 ASN A O 1
ATOM 690 N N . LYS A 1 89 ? -12.449 -2.478 24.366 1.00 79.94 89 LYS A N 1
ATOM 691 C CA . LYS A 1 89 ? -12.679 -2.463 22.924 1.00 79.94 89 LYS A CA 1
ATOM 692 C C . LYS A 1 89 ? -11.448 -1.881 22.263 1.00 79.94 89 LYS A C 1
ATOM 694 O O . LYS A 1 89 ? -11.027 -0.770 22.576 1.00 79.94 89 LYS A O 1
ATOM 699 N N . GLN A 1 90 ? -10.895 -2.638 21.333 1.00 90.12 90 GLN A N 1
ATOM 700 C CA . GLN A 1 90 ? -9.828 -2.178 20.463 1.00 90.12 90 GLN A CA 1
ATOM 701 C C . GLN A 1 90 ? -10.304 -2.218 19.018 1.00 90.12 90 GLN A C 1
ATOM 703 O O . GLN A 1 90 ? -11.121 -3.059 18.639 1.00 90.12 90 GLN A O 1
ATOM 708 N N . ILE A 1 91 ? -9.759 -1.328 18.196 1.00 94.75 91 ILE A N 1
ATOM 709 C CA . ILE A 1 91 ? -9.920 -1.434 16.751 1.00 94.75 91 ILE A CA 1
ATOM 710 C C . ILE A 1 91 ? -9.231 -2.724 16.301 1.00 94.75 91 ILE A C 1
ATOM 712 O O . ILE A 1 91 ? -8.082 -2.987 16.664 1.00 94.75 91 ILE A O 1
ATOM 716 N N . GLU A 1 92 ? -9.937 -3.524 15.507 1.00 96.31 92 GLU A N 1
ATOM 717 C CA . GLU A 1 92 ? -9.407 -4.723 14.874 1.00 96.31 92 GLU A CA 1
ATOM 718 C C . GLU A 1 92 ? -8.066 -4.408 14.207 1.00 96.31 92 GLU A C 1
ATOM 720 O O . GLU A 1 92 ? -7.933 -3.454 13.436 1.00 96.31 92 GLU A O 1
ATOM 725 N N . THR A 1 93 ? -7.057 -5.219 14.517 1.00 97.12 93 THR A N 1
ATOM 726 C CA . THR A 1 93 ? -5.730 -5.049 13.929 1.00 97.12 93 THR A CA 1
ATOM 727 C C . THR A 1 93 ? -5.821 -5.234 12.420 1.00 97.12 93 THR A C 1
ATOM 729 O O . THR A 1 93 ? -6.331 -6.242 11.940 1.00 97.12 93 THR A O 1
ATOM 732 N N . LEU A 1 94 ? -5.291 -4.272 11.673 1.00 98.38 94 LEU A N 1
ATOM 733 C CA . LEU A 1 94 ? -5.128 -4.371 10.233 1.00 98.38 94 LEU A CA 1
ATOM 734 C C . LEU A 1 94 ? -3.945 -5.298 9.936 1.00 98.38 94 LEU A C 1
ATOM 736 O O . LEU A 1 94 ? -2.789 -4.937 10.186 1.00 98.38 94 LEU A O 1
ATOM 740 N N . ASP A 1 95 ? -4.240 -6.489 9.436 1.00 98.50 95 ASP A N 1
ATOM 741 C CA . ASP A 1 95 ? -3.246 -7.488 9.052 1.00 98.50 95 ASP A CA 1
ATOM 742 C C . ASP A 1 95 ? -3.014 -7.405 7.544 1.00 98.50 95 ASP A C 1
ATOM 744 O O . ASP A 1 95 ? -3.943 -7.656 6.782 1.00 98.50 95 ASP A O 1
ATOM 748 N N . LEU A 1 96 ? -1.817 -6.986 7.122 1.00 98.50 96 LEU A N 1
ATOM 749 C CA . LEU A 1 96 ? -1.497 -6.691 5.722 1.00 98.50 96 LEU A CA 1
ATOM 750 C C . LEU A 1 96 ? -0.538 -7.725 5.151 1.00 98.50 96 LEU A C 1
ATOM 752 O O . LEU A 1 96 ? 0.495 -8.020 5.744 1.00 98.50 96 LEU A O 1
ATOM 756 N N . THR A 1 97 ? -0.831 -8.177 3.936 1.00 98.75 97 THR A N 1
ATOM 757 C CA . THR A 1 97 ? 0.123 -8.886 3.081 1.00 98.75 97 THR A CA 1
ATOM 758 C C . THR A 1 97 ? 0.209 -8.146 1.755 1.00 98.75 97 THR A C 1
ATOM 760 O O . THR A 1 97 ? -0.798 -7.971 1.073 1.00 98.75 97 THR A O 1
ATOM 763 N N . ILE A 1 98 ? 1.406 -7.679 1.408 1.00 98.69 98 ILE A N 1
ATOM 764 C CA . ILE A 1 98 ? 1.667 -6.927 0.180 1.00 98.69 98 ILE A CA 1
ATOM 765 C C . ILE A 1 98 ? 2.593 -7.775 -0.685 1.00 98.69 98 ILE A C 1
ATOM 767 O O . ILE A 1 98 ? 3.705 -8.091 -0.266 1.00 98.69 98 ILE A O 1
ATOM 771 N N . VAL A 1 99 ? 2.130 -8.141 -1.877 1.00 98.81 99 VAL A N 1
ATOM 772 C CA . VAL A 1 99 ? 2.905 -8.900 -2.861 1.00 98.81 99 VAL A CA 1
ATOM 773 C C . VAL A 1 99 ? 3.253 -7.972 -4.015 1.00 98.81 99 VAL A C 1
ATOM 775 O O . VAL A 1 99 ? 2.371 -7.346 -4.603 1.00 98.81 99 VAL A O 1
ATOM 778 N N . VAL A 1 100 ? 4.546 -7.876 -4.317 1.00 98.69 100 VAL A N 1
ATOM 779 C CA . VAL A 1 100 ? 5.074 -7.065 -5.415 1.00 98.69 100 VAL A CA 1
ATOM 780 C C . VAL A 1 100 ? 5.848 -7.981 -6.350 1.00 98.69 100 VAL A C 1
ATOM 782 O O . VAL A 1 100 ? 6.962 -8.387 -6.030 1.00 98.69 100 VAL A O 1
ATOM 785 N N . ASP A 1 101 ? 5.257 -8.306 -7.496 1.00 98.50 101 ASP A N 1
ATOM 786 C CA . ASP A 1 101 ? 5.914 -9.051 -8.571 1.00 98.50 101 ASP A CA 1
ATOM 787 C C . ASP A 1 101 ? 6.241 -8.091 -9.715 1.00 98.50 101 ASP A C 1
ATOM 789 O O . ASP A 1 101 ? 5.451 -7.863 -10.640 1.00 98.50 101 ASP A O 1
ATOM 793 N N . ASN A 1 102 ? 7.408 -7.456 -9.588 1.00 97.56 102 ASN A N 1
ATOM 794 C CA . ASN A 1 102 ? 7.890 -6.398 -10.467 1.00 97.56 102 ASN A CA 1
ATOM 795 C C . ASN A 1 102 ? 6.874 -5.244 -10.593 1.00 97.56 102 ASN A C 1
ATOM 797 O O . ASN A 1 102 ? 6.881 -4.334 -9.766 1.00 97.56 102 ASN A O 1
ATOM 801 N N . SER A 1 103 ? 5.975 -5.296 -11.583 1.00 98.25 103 SER A N 1
ATOM 802 C CA . SER A 1 103 ? 4.948 -4.265 -11.788 1.00 98.25 103 SER A CA 1
ATOM 803 C C . SER A 1 103 ? 3.539 -4.635 -11.323 1.00 98.25 103 SER A C 1
ATOM 805 O O . SER A 1 103 ? 2.640 -3.789 -11.341 1.00 98.25 103 SER A O 1
ATOM 807 N N . VAL A 1 104 ? 3.331 -5.887 -10.919 1.00 98.75 104 VAL A N 1
ATOM 808 C CA . VAL A 1 104 ? 2.065 -6.362 -10.363 1.00 98.75 104 VAL A CA 1
ATOM 809 C C . VAL A 1 104 ? 2.094 -6.137 -8.857 1.00 98.75 104 VAL A C 1
ATOM 811 O O . VAL A 1 104 ? 2.981 -6.637 -8.167 1.00 98.75 104 VAL A O 1
ATOM 814 N N . LEU A 1 105 ? 1.124 -5.376 -8.353 1.00 98.88 105 LEU A N 1
ATOM 815 C CA . LEU A 1 105 ? 0.917 -5.158 -6.927 1.00 98.88 105 LEU A CA 1
ATOM 816 C C . LEU A 1 105 ? -0.402 -5.797 -6.504 1.00 98.88 105 LEU A C 1
ATOM 818 O O . LEU A 1 105 ? -1.452 -5.472 -7.058 1.00 98.88 105 LEU A O 1
ATOM 822 N N . GLU A 1 106 ? -0.348 -6.633 -5.473 1.00 98.88 106 GLU A N 1
ATOM 823 C CA . GLU A 1 106 ? -1.519 -7.201 -4.809 1.00 98.88 106 GLU A CA 1
ATOM 824 C C . GLU A 1 106 ? -1.451 -6.898 -3.309 1.00 98.88 106 GLU A C 1
ATOM 826 O O . GLU A 1 106 ? -0.481 -7.237 -2.629 1.00 98.88 106 GLU A O 1
ATOM 831 N N . VAL A 1 107 ? -2.480 -6.230 -2.789 1.00 98.81 107 VAL A N 1
ATOM 832 C CA . VAL A 1 107 ? -2.599 -5.880 -1.371 1.00 98.81 107 VAL A CA 1
ATOM 833 C C . VAL A 1 107 ? -3.758 -6.656 -0.774 1.00 98.81 107 VAL A C 1
ATOM 835 O O . VAL A 1 107 ? -4.919 -6.434 -1.122 1.00 98.81 107 VAL A O 1
ATOM 838 N N . PHE A 1 108 ? -3.438 -7.535 0.166 1.00 98.88 108 PHE A N 1
ATOM 839 C CA . PHE A 1 108 ? -4.396 -8.319 0.929 1.00 98.88 108 PHE A CA 1
ATOM 840 C C . PHE A 1 108 ? -4.506 -7.793 2.352 1.00 98.88 108 PHE A C 1
ATOM 842 O O . PHE A 1 108 ? -3.514 -7.355 2.943 1.00 98.88 108 PHE A O 1
ATOM 849 N N . ALA A 1 109 ? -5.712 -7.873 2.915 1.00 98.75 109 ALA A N 1
ATOM 850 C CA . ALA A 1 109 ? -5.939 -7.493 4.300 1.00 98.75 109 ALA A CA 1
ATOM 851 C C . ALA A 1 109 ? -6.927 -8.407 5.033 1.00 98.75 109 ALA A C 1
ATOM 853 O O . ALA A 1 109 ? -7.974 -8.785 4.494 1.00 98.75 109 ALA A O 1
ATOM 854 N N . ASN A 1 110 ? -6.585 -8.749 6.280 1.00 98.25 110 ASN A N 1
ATOM 855 C CA . ASN A 1 110 ? -7.412 -9.501 7.232 1.00 98.25 110 ASN A CA 1
ATOM 856 C C . ASN A 1 110 ? -8.082 -10.761 6.638 1.00 98.25 110 ASN A C 1
ATOM 858 O O . ASN A 1 110 ? -9.210 -11.097 7.000 1.00 98.25 110 ASN A O 1
ATOM 862 N N . SER A 1 111 ? -7.420 -11.430 5.684 1.00 97.50 111 SER A N 1
ATOM 863 C CA . SER A 1 111 ? -7.928 -12.605 4.947 1.00 97.50 111 SER A CA 1
ATOM 864 C C . SER A 1 111 ? -9.301 -12.436 4.267 1.00 97.50 111 SER A C 1
ATOM 866 O O . SER A 1 111 ? -9.919 -13.424 3.875 1.00 97.50 111 SER A O 1
ATOM 868 N N . ARG A 1 112 ? -9.804 -11.203 4.123 1.00 98.19 112 ARG A N 1
ATOM 869 C CA . ARG A 1 112 ? -11.153 -10.916 3.589 1.00 98.19 112 ARG A CA 1
ATOM 870 C C . ARG A 1 112 ? -11.197 -9.768 2.586 1.00 98.19 112 ARG A C 1
ATOM 872 O O . ARG A 1 112 ? -12.275 -9.343 2.180 1.00 98.19 112 ARG A O 1
ATOM 879 N N . PHE A 1 113 ? -10.038 -9.231 2.235 1.00 98.81 113 PHE A N 1
ATOM 880 C CA . PHE A 1 113 ? -9.902 -8.099 1.338 1.00 98.81 113 PHE A CA 1
ATOM 881 C C . PHE A 1 113 ? -8.713 -8.310 0.410 1.00 98.81 113 PHE A C 1
ATOM 883 O O . PHE A 1 113 ? -7.672 -8.808 0.840 1.00 98.81 113 PHE A O 1
ATOM 890 N N . GLY A 1 114 ? -8.883 -7.894 -0.842 1.00 98.50 114 GLY A N 1
ATOM 891 C CA . GLY A 1 114 ? -7.843 -7.856 -1.858 1.00 98.50 114 GLY A CA 1
ATOM 892 C C . GLY A 1 114 ? -8.081 -6.679 -2.799 1.00 98.50 114 GLY A C 1
ATOM 893 O O . GLY A 1 114 ? -9.210 -6.457 -3.240 1.00 98.50 114 GLY A O 1
ATOM 894 N N . VAL A 1 115 ? -7.026 -5.930 -3.100 1.00 98.56 115 VAL A N 1
ATOM 895 C CA . VAL A 1 115 ? -7.003 -4.918 -4.160 1.00 98.56 115 VAL A CA 1
ATOM 896 C C . VAL A 1 115 ? -5.696 -5.057 -4.928 1.00 98.56 115 VAL A C 1
ATOM 898 O O . VAL A 1 115 ? -4.624 -5.142 -4.330 1.00 98.56 115 VAL A O 1
ATOM 901 N N . SER A 1 116 ? -5.792 -5.093 -6.253 1.00 98.62 116 SER A N 1
ATOM 902 C CA . SER A 1 116 ? -4.647 -5.316 -7.133 1.00 98.62 116 SER A CA 1
ATOM 903 C C . SER A 1 116 ? -4.577 -4.229 -8.191 1.00 98.62 116 SER A C 1
ATOM 905 O O . SER A 1 116 ? -5.605 -3.746 -8.666 1.00 98.62 116 SER A O 1
ATOM 907 N N . THR A 1 117 ? -3.365 -3.834 -8.564 1.00 98.81 117 THR A N 1
ATOM 908 C CA . THR A 1 117 ? -3.140 -2.812 -9.587 1.00 98.81 117 THR A CA 1
ATOM 909 C C . THR A 1 117 ? -1.754 -2.943 -10.212 1.00 98.81 117 THR A C 1
ATOM 911 O O . THR A 1 117 ? -0.939 -3.776 -9.815 1.00 98.81 117 THR A O 1
ATOM 914 N N . TRP A 1 118 ? -1.485 -2.094 -11.199 1.00 98.62 118 TRP A N 1
ATOM 915 C CA . TRP A 1 118 ? -0.169 -1.931 -11.796 1.00 98.62 118 TRP A CA 1
ATOM 916 C C . TRP A 1 118 ? 0.595 -0.800 -11.112 1.00 98.62 118 TRP A C 1
ATOM 918 O O . TRP A 1 118 ? 0.109 0.333 -11.054 1.00 98.62 118 TRP A O 1
ATOM 928 N N . VAL A 1 119 ? 1.825 -1.088 -10.695 1.00 98.31 119 VAL A N 1
ATOM 929 C CA . VAL A 1 119 ? 2.829 -0.113 -10.250 1.00 98.31 119 VAL A CA 1
ATOM 930 C C . VAL A 1 119 ? 4.025 -0.222 -11.186 1.00 98.31 119 VAL A C 1
ATOM 932 O O . VAL A 1 119 ? 4.616 -1.279 -11.311 1.00 98.31 119 VAL A O 1
ATOM 935 N N . ARG A 1 120 ? 4.354 0.829 -11.941 1.00 98.19 120 ARG A N 1
ATOM 936 C CA . ARG A 1 120 ? 5.344 0.741 -13.035 1.00 98.19 120 ARG A CA 1
ATOM 937 C C . ARG A 1 120 ? 6.561 1.633 -12.756 1.00 98.19 120 ARG A C 1
ATOM 939 O O . ARG A 1 120 ? 6.739 2.608 -13.494 1.00 98.19 120 ARG A O 1
ATOM 946 N N . PRO A 1 121 ? 7.351 1.358 -11.698 1.00 97.94 121 PRO A N 1
ATOM 947 C CA . PRO A 1 121 ? 8.548 2.142 -11.418 1.00 97.94 121 PRO A CA 1
ATOM 948 C C . PRO A 1 121 ? 9.517 2.030 -12.593 1.00 97.94 121 PRO A C 1
ATOM 950 O O . PRO A 1 121 ? 9.597 0.997 -13.262 1.00 97.94 121 PRO A O 1
ATOM 953 N N . TRP A 1 122 ? 10.225 3.115 -12.876 1.00 98.19 122 TRP A N 1
ATOM 954 C CA . TRP A 1 122 ? 11.161 3.179 -13.988 1.00 98.19 122 TRP A CA 1
ATOM 955 C C . TRP A 1 122 ? 12.599 2.955 -13.534 1.00 98.19 122 TRP A C 1
ATOM 957 O O . TRP A 1 122 ? 13.372 2.281 -14.216 1.00 98.19 122 TRP A O 1
ATOM 967 N N . TYR A 1 123 ? 12.988 3.545 -12.405 1.00 98.19 123 TYR A N 1
ATOM 968 C CA . TYR A 1 123 ? 14.377 3.511 -11.984 1.00 98.19 123 TYR A CA 1
ATOM 969 C C . TYR A 1 123 ? 14.712 2.236 -11.213 1.00 98.19 123 TYR A C 1
ATOM 971 O O . TYR A 1 123 ? 13.984 1.807 -10.323 1.00 98.19 123 TYR A O 1
ATOM 979 N N . ALA A 1 124 ? 15.886 1.672 -11.499 1.00 97.94 124 ALA A N 1
ATOM 980 C CA . ALA A 1 124 ? 16.381 0.474 -10.821 1.00 97.94 124 ALA A CA 1
ATOM 981 C C . ALA A 1 124 ? 16.613 0.670 -9.311 1.00 97.94 124 ALA A C 1
ATOM 983 O O . ALA A 1 124 ? 16.668 -0.309 -8.577 1.00 97.94 124 ALA A O 1
ATOM 984 N N . ASN A 1 125 ? 16.766 1.915 -8.844 1.00 97.88 125 ASN A N 1
ATOM 985 C CA . ASN A 1 125 ? 16.912 2.236 -7.423 1.00 97.88 125 ASN A CA 1
ATOM 986 C C . ASN A 1 125 ? 15.571 2.477 -6.708 1.00 97.88 125 ASN A C 1
ATOM 988 O O . ASN A 1 125 ? 15.578 2.734 -5.508 1.00 97.88 125 ASN A O 1
ATOM 992 N N . SER A 1 126 ? 14.436 2.410 -7.410 1.00 98.50 126 SER A N 1
ATOM 993 C CA . SER A 1 126 ? 13.095 2.533 -6.826 1.00 98.50 126 SER A CA 1
ATOM 994 C C . SER A 1 126 ? 12.678 1.223 -6.156 1.00 98.50 126 SER A C 1
ATOM 996 O O . SER A 1 126 ? 11.749 0.545 -6.589 1.00 98.50 126 SER A O 1
ATOM 998 N N . THR A 1 127 ? 13.409 0.847 -5.105 1.00 98.06 127 THR A N 1
ATOM 999 C CA . THR A 1 127 ? 13.274 -0.431 -4.384 1.00 98.06 127 THR A CA 1
ATOM 1000 C C . THR A 1 127 ? 13.134 -0.254 -2.873 1.00 98.06 127 THR A C 1
ATOM 1002 O O . THR A 1 127 ? 12.991 -1.240 -2.155 1.00 98.06 127 THR A O 1
ATOM 1005 N N . GLU A 1 128 ? 13.197 0.974 -2.356 1.00 98.56 128 GLU A N 1
ATOM 1006 C CA . GLU A 1 128 ? 13.096 1.210 -0.918 1.00 98.56 128 GLU A CA 1
ATOM 1007 C C . GLU A 1 128 ? 11.679 0.949 -0.390 1.00 98.56 128 GLU A C 1
ATOM 1009 O O . GLU A 1 128 ? 10.676 1.115 -1.094 1.00 98.56 128 GLU A O 1
ATOM 1014 N N . ILE A 1 129 ? 11.617 0.588 0.893 1.00 98.62 129 ILE A N 1
ATOM 1015 C CA . ILE A 1 129 ? 10.388 0.471 1.677 1.00 98.62 129 ILE A CA 1
ATOM 1016 C C . ILE A 1 129 ? 10.499 1.427 2.863 1.00 98.62 129 ILE A C 1
ATOM 1018 O O . ILE A 1 129 ? 11.512 1.443 3.564 1.00 98.62 129 ILE A O 1
ATOM 1022 N N . ARG A 1 130 ? 9.458 2.225 3.104 1.00 98.62 130 ARG A N 1
ATOM 1023 C CA . ARG A 1 130 ? 9.416 3.223 4.183 1.00 98.62 130 ARG A CA 1
ATOM 1024 C C . ARG A 1 130 ? 8.101 3.104 4.945 1.00 98.62 130 ARG A C 1
ATOM 1026 O O . ARG A 1 130 ? 7.062 2.829 4.350 1.00 98.62 130 ARG A O 1
ATOM 1033 N N . PHE A 1 131 ? 8.119 3.339 6.254 1.00 98.50 131 PHE A N 1
ATOM 1034 C CA . PHE A 1 131 ? 6.878 3.552 7.001 1.00 98.50 131 PHE A CA 1
ATOM 1035 C C . PHE A 1 131 ? 6.225 4.863 6.558 1.00 98.50 131 PHE A C 1
ATOM 1037 O O . PHE A 1 131 ? 6.917 5.836 6.263 1.00 98.50 131 PHE A O 1
ATOM 1044 N N . PHE A 1 132 ? 4.896 4.894 6.548 1.00 98.56 132 PHE A N 1
ATOM 1045 C CA . PHE A 1 132 ? 4.120 6.088 6.248 1.00 98.56 132 PHE A CA 1
ATOM 1046 C C . PHE A 1 132 ? 3.083 6.352 7.341 1.00 98.56 132 PHE A C 1
ATOM 1048 O O . PHE A 1 132 ? 2.296 5.475 7.712 1.00 98.56 132 PHE A O 1
ATOM 1055 N N . GLN A 1 133 ? 3.069 7.587 7.829 1.00 97.31 133 GLN A N 1
ATOM 1056 C CA . GLN A 1 133 ? 1.996 8.157 8.630 1.00 97.31 133 GLN A CA 1
ATOM 1057 C C . GLN A 1 133 ? 1.927 9.660 8.330 1.00 97.31 133 GLN A C 1
ATOM 1059 O O . GLN A 1 133 ? 2.955 10.302 8.115 1.00 97.31 133 GLN A O 1
ATOM 1064 N N . ASN A 1 134 ? 0.716 10.206 8.248 1.00 97.25 134 ASN A N 1
ATOM 1065 C CA . ASN A 1 134 ? 0.469 11.567 7.759 1.00 97.25 134 ASN A CA 1
ATOM 1066 C C . ASN A 1 134 ? 0.489 12.667 8.841 1.00 97.25 134 ASN A C 1
ATOM 1068 O O . ASN A 1 134 ? 0.057 13.787 8.583 1.00 97.25 134 ASN A O 1
ATOM 1072 N N . GLY A 1 135 ? 0.966 12.364 10.046 1.00 94.62 135 GLY A N 1
ATOM 1073 C CA . GLY A 1 135 ? 1.009 13.271 11.194 1.00 94.62 135 GLY A CA 1
ATOM 1074 C C . GLY A 1 135 ? -0.253 13.301 12.065 1.00 94.62 135 GLY A C 1
ATOM 1075 O O . GLY A 1 135 ? -0.180 13.823 13.173 1.00 94.62 135 GLY A O 1
ATOM 1076 N N . ASP A 1 136 ? -1.376 12.724 11.627 1.00 94.50 136 ASP A N 1
ATOM 1077 C CA . ASP A 1 136 ? -2.607 12.664 12.425 1.00 94.50 136 ASP A CA 1
ATOM 1078 C C . ASP A 1 136 ? -2.692 11.375 13.255 1.00 94.50 136 ASP A C 1
ATOM 1080 O O . ASP A 1 136 ? -2.410 10.294 12.746 1.00 94.50 136 ASP A O 1
ATOM 1084 N N . GLY A 1 137 ? -3.095 11.474 14.523 1.00 92.75 137 GLY A N 1
ATOM 1085 C CA . GLY A 1 137 ? -3.262 10.328 15.424 1.00 92.75 137 GLY A CA 1
ATOM 1086 C C . GLY A 1 137 ? -1.990 9.512 15.711 1.00 92.75 137 GLY A C 1
ATOM 1087 O O . GLY A 1 137 ? -0.869 9.900 15.388 1.00 92.75 137 GLY A O 1
ATOM 1088 N N . GLU A 1 138 ? -2.180 8.352 16.342 1.00 94.19 138 GLU A N 1
ATOM 1089 C CA . GLU A 1 138 ? -1.112 7.406 16.682 1.00 94.19 138 GLU A CA 1
ATOM 1090 C C . GLU A 1 138 ? -1.388 6.034 16.053 1.00 94.19 138 GLU A C 1
ATOM 1092 O O . GLU A 1 138 ? -2.531 5.572 15.977 1.00 94.19 138 GLU A O 1
ATOM 1097 N N . VAL A 1 139 ? -0.321 5.367 15.615 1.00 97.00 139 VAL A N 1
ATOM 1098 C CA . VAL A 1 139 ? -0.360 4.044 14.989 1.00 97.00 139 VAL A CA 1
ATOM 1099 C C . VAL A 1 139 ? 0.784 3.183 15.509 1.00 97.00 139 VAL A C 1
ATOM 1101 O O . VAL A 1 139 ? 1.897 3.664 15.718 1.00 97.00 139 VAL A O 1
ATOM 1104 N N . THR A 1 140 ? 0.537 1.885 15.683 1.00 98.00 140 THR A N 1
ATOM 1105 C CA . THR A 1 140 ? 1.588 0.918 16.015 1.00 98.00 140 THR A CA 1
ATOM 1106 C C . THR A 1 140 ? 1.784 -0.095 14.891 1.00 98.00 140 THR A C 1
ATOM 1108 O O . THR A 1 140 ? 0.869 -0.837 14.517 1.00 98.00 140 THR A O 1
ATOM 1111 N N . PHE A 1 141 ? 3.017 -0.182 14.394 1.00 97.81 141 PHE A N 1
ATOM 1112 C CA . PHE A 1 141 ? 3.466 -1.230 13.481 1.00 97.81 141 PHE A CA 1
ATOM 1113 C C . PHE A 1 141 ? 4.076 -2.390 14.276 1.00 97.81 141 PHE A C 1
ATOM 1115 O O . PHE A 1 141 ? 4.876 -2.175 15.183 1.00 97.81 141 PHE A O 1
ATOM 1122 N N . ARG A 1 142 ? 3.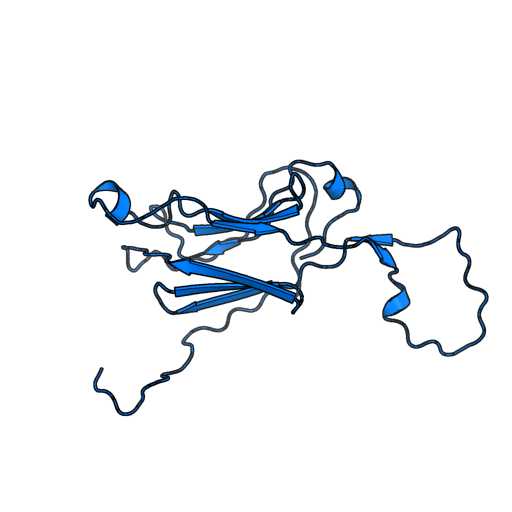684 -3.628 13.960 1.00 97.19 142 ARG A N 1
ATOM 1123 C CA . ARG A 1 142 ? 4.148 -4.859 14.624 1.00 97.19 142 ARG A CA 1
ATOM 1124 C C . ARG A 1 142 ? 4.308 -5.966 13.588 1.00 97.19 142 ARG A C 1
ATOM 1126 O O . ARG A 1 142 ? 3.620 -5.921 12.573 1.00 97.19 142 ARG A O 1
ATOM 1133 N N . ASN A 1 143 ? 5.167 -6.945 13.880 1.00 97.12 143 ASN A N 1
ATOM 1134 C CA . ASN A 1 143 ? 5.390 -8.147 13.064 1.00 97.12 143 ASN A CA 1
ATOM 1135 C C . ASN A 1 143 ? 5.697 -7.831 11.590 1.00 97.12 143 ASN A C 1
ATOM 1137 O O . ASN A 1 143 ? 5.117 -8.413 10.680 1.00 97.12 143 ASN A O 1
ATOM 1141 N N . ILE A 1 144 ? 6.587 -6.859 11.361 1.00 97.50 144 ILE A N 1
ATOM 1142 C CA . ILE A 1 144 ? 6.990 -6.463 10.011 1.00 97.50 144 ILE A CA 1
ATOM 1143 C C . ILE A 1 144 ? 8.050 -7.436 9.502 1.00 97.50 144 ILE A C 1
ATOM 1145 O O . ILE A 1 144 ? 9.132 -7.542 10.080 1.00 97.50 144 ILE A O 1
ATOM 1149 N N . HIS A 1 145 ? 7.735 -8.109 8.400 1.00 97.94 145 HIS A N 1
ATOM 1150 C CA . HIS A 1 145 ? 8.622 -9.036 7.710 1.00 97.94 145 HIS A CA 1
ATOM 1151 C C . HIS A 1 145 ? 8.646 -8.708 6.218 1.00 97.94 145 HIS A C 1
ATOM 1153 O O . HIS A 1 145 ? 7.623 -8.344 5.642 1.00 97.94 145 HIS A O 1
ATOM 1159 N N . VAL A 1 146 ? 9.819 -8.845 5.601 1.00 98.00 146 VAL A N 1
ATOM 1160 C CA . VAL A 1 146 ? 10.009 -8.691 4.157 1.00 98.00 146 VAL A CA 1
ATOM 1161 C C . VAL A 1 146 ? 10.659 -9.966 3.643 1.00 98.00 146 VAL A C 1
ATOM 1163 O O . VAL A 1 146 ? 11.691 -10.393 4.161 1.00 98.00 146 VAL A O 1
ATOM 1166 N N . HIS A 1 147 ? 10.038 -10.569 2.635 1.00 97.62 147 HIS A N 1
ATOM 1167 C CA . HIS A 1 147 ? 10.573 -11.711 1.909 1.00 97.62 147 HIS A CA 1
ATOM 1168 C C . HIS A 1 147 ? 10.878 -11.253 0.487 1.00 97.62 147 HIS A C 1
ATOM 1170 O O . HIS A 1 147 ? 9.981 -10.780 -0.204 1.00 97.62 147 HIS A O 1
ATOM 1176 N N . ASP A 1 148 ? 12.137 -11.373 0.078 1.00 95.38 148 ASP A N 1
ATOM 1177 C CA . ASP A 1 148 ? 12.611 -10.925 -1.230 1.00 95.38 148 ASP A CA 1
ATOM 1178 C C . ASP A 1 148 ? 12.934 -12.117 -2.145 1.00 95.38 148 ASP A C 1
ATOM 1180 O O . ASP A 1 148 ? 13.310 -13.193 -1.675 1.00 95.38 148 ASP A O 1
ATOM 1184 N N . GLY A 1 149 ? 12.773 -11.915 -3.453 1.00 94.00 149 GLY A N 1
ATOM 1185 C CA . GLY A 1 149 ? 13.103 -12.868 -4.516 1.00 94.00 149 GLY A CA 1
ATOM 1186 C C . GLY A 1 149 ? 11.930 -13.655 -5.110 1.00 94.00 149 GLY A C 1
ATOM 1187 O O . GLY A 1 149 ? 12.056 -14.135 -6.235 1.00 94.00 149 GLY A O 1
ATOM 1188 N N . LEU A 1 150 ? 10.794 -13.762 -4.406 1.00 97.31 150 LEU A N 1
ATOM 1189 C CA . LEU A 1 150 ? 9.636 -14.581 -4.813 1.00 97.31 150 LEU A CA 1
ATOM 1190 C C . LEU A 1 150 ? 10.065 -15.996 -5.276 1.00 97.31 150 LEU A C 1
ATOM 1192 O O . LEU A 1 150 ? 10.936 -16.616 -4.665 1.00 97.31 150 LEU A O 1
ATOM 1196 N N . TYR A 1 151 ? 9.431 -16.542 -6.317 1.00 96.69 151 TYR A N 1
ATOM 1197 C CA . TYR A 1 151 ? 9.844 -17.783 -6.971 1.00 96.69 151 TYR A CA 1
ATOM 1198 C C . TYR A 1 151 ? 9.578 -17.710 -8.480 1.00 96.69 151 TYR A C 1
ATOM 1200 O O . TYR A 1 151 ? 8.711 -16.965 -8.933 1.00 96.69 151 TYR A O 1
ATOM 1208 N N . ASP A 1 152 ? 10.305 -18.510 -9.261 1.00 96.88 152 ASP A N 1
ATOM 1209 C CA . ASP A 1 152 ? 10.071 -18.640 -10.700 1.00 96.88 152 ASP A CA 1
ATOM 1210 C C . ASP A 1 152 ? 8.883 -19.576 -10.959 1.00 96.88 152 ASP A C 1
ATOM 1212 O O . ASP A 1 152 ? 8.984 -20.797 -10.804 1.00 96.88 152 ASP A O 1
ATOM 1216 N N . ALA A 1 153 ? 7.745 -18.997 -11.341 1.00 97.06 153 ALA A N 1
ATOM 1217 C CA . ALA A 1 153 ? 6.539 -19.747 -11.678 1.00 97.06 153 ALA A CA 1
ATOM 1218 C C . ALA A 1 153 ? 6.630 -20.479 -13.033 1.00 97.06 153 ALA A C 1
ATOM 1220 O O . ALA A 1 153 ? 5.795 -21.339 -13.320 1.00 97.06 153 ALA A O 1
ATOM 1221 N N . TYR A 1 154 ? 7.629 -20.170 -13.868 1.00 96.25 154 TYR A N 1
ATOM 1222 C CA . TYR A 1 154 ? 7.794 -20.730 -15.210 1.00 96.25 154 TYR A CA 1
ATOM 1223 C C . TYR A 1 154 ? 9.232 -21.222 -15.463 1.00 96.25 154 TYR A C 1
ATOM 1225 O O . TYR A 1 154 ? 9.836 -20.836 -16.464 1.00 96.25 154 TYR A O 1
ATOM 1233 N N . PRO A 1 155 ? 9.752 -22.172 -14.661 1.00 96.56 155 PRO A N 1
ATOM 1234 C CA . PRO A 1 155 ? 11.164 -22.572 -14.693 1.00 96.56 155 PRO A CA 1
ATOM 1235 C C . PRO A 1 155 ? 11.612 -23.256 -15.995 1.00 96.56 155 PRO A C 1
ATOM 1237 O O . PRO A 1 155 ? 12.801 -23.464 -16.210 1.00 96.56 155 PRO A O 1
ATOM 1240 N N . ALA A 1 156 ? 10.668 -23.657 -16.852 1.00 97.31 156 ALA A N 1
ATOM 1241 C CA . ALA A 1 156 ? 10.950 -24.240 -18.162 1.00 97.31 156 ALA A CA 1
ATOM 1242 C C . ALA A 1 156 ? 11.057 -23.195 -19.290 1.00 97.31 156 ALA A C 1
ATOM 1244 O O . ALA A 1 156 ? 11.311 -23.572 -20.432 1.00 97.31 156 ALA A O 1
ATOM 1245 N N . ARG A 1 157 ? 10.804 -21.909 -19.009 1.00 95.94 157 ARG A N 1
ATOM 1246 C CA . ARG A 1 157 ? 11.005 -20.816 -19.968 1.00 95.94 157 ARG A CA 1
ATOM 1247 C C . ARG A 1 157 ? 12.425 -20.275 -19.828 1.00 95.94 157 ARG A C 1
ATOM 1249 O O . ARG A 1 157 ? 12.939 -20.168 -18.718 1.00 95.94 157 ARG A O 1
ATOM 1256 N N . ASP A 1 158 ? 13.029 -19.912 -20.953 1.00 90.12 158 ASP A N 1
ATOM 1257 C CA . ASP A 1 158 ? 14.307 -19.205 -20.944 1.00 90.12 158 ASP A CA 1
ATOM 1258 C C . ASP A 1 158 ? 14.147 -17.823 -20.290 1.00 90.12 158 ASP A C 1
ATOM 1260 O O . ASP A 1 158 ? 13.079 -17.206 -20.372 1.00 90.12 158 ASP A O 1
ATOM 1264 N N . ARG A 1 159 ? 15.213 -17.367 -19.626 1.00 72.62 159 ARG A N 1
ATOM 1265 C CA . ARG A 1 159 ? 15.294 -16.040 -19.001 1.00 72.62 159 ARG A CA 1
ATOM 1266 C C . ARG A 1 159 ? 15.588 -14.941 -20.012 1.00 72.62 159 ARG A C 1
ATOM 1268 O O . ARG A 1 159 ? 16.412 -15.190 -20.920 1.00 72.62 159 ARG A O 1
#

Foldseek 3Di:
DFFAPVQLCKQKWWDKWFLADPQATWDWTAGNNQQKTKIQQQRLEPVVVVDPPPDRDMDMDHDAFDFDFPCVPPDPPDDDDDPPPPGPTTGHDWDWDWDPDQQKIWIDTPNPDIDIDGRHYDDPPSGDMGIDIDPMHDDDDPDDDDDPDPDDPCVVDDD